Protein AF-A0AAZ3PH22-F1 (afdb_monomer_lite)

pLDDT: mean 75.04, std 22.41, range [30.62, 97.62]

Radius of gyration: 16.77 Å; chains: 1; bounding box: 43×22×56 Å

Foldseek 3Di:
DQDEDEWEAEAAEEETEAEAHEYEYEHYHHEYEYEHYEYEYEYEHYEYEYEYEAYEEEYEYEAEHYEYEYEAEEYEYEYEHEEEEYEYEHEAEHYEYEYYHYHYEYEYYHYHYYYDYDNYDYDHDPPPDPWDWDWDDDPNDIDIDTDDDDPPDD

Organism: Oncorhynchus tshawytscha (NCBI:txid74940)

Structure (mmCIF, N/CA/C/O backbone):
data_AF-A0AAZ3PH22-F1
#
_entry.id   AF-A0AAZ3PH22-F1
#
loop_
_atom_site.group_PDB
_atom_site.id
_atom_site.type_symbol
_atom_site.label_atom_id
_atom_site.label_alt_id
_atom_site.label_comp_id
_atom_site.label_asym_id
_atom_site.label_entity_id
_atom_site.label_seq_id
_atom_site.pdbx_PDB_ins_code
_atom_site.Cartn_x
_atom_site.Cartn_y
_atom_site.Cartn_z
_atom_site.occupancy
_atom_site.B_iso_or_equiv
_atom_site.auth_seq_id
_atom_site.auth_comp_id
_atom_site.auth_asym_id
_atom_site.auth_atom_id
_atom_site.pdbx_PDB_model_num
ATOM 1 N N . ARG A 1 1 ? 5.121 -8.199 -23.052 1.00 41.88 1 ARG A N 1
ATOM 2 C CA . ARG A 1 1 ? 5.641 -6.809 -23.070 1.00 41.88 1 ARG A CA 1
ATOM 3 C C . ARG A 1 1 ? 5.419 -6.202 -21.688 1.00 41.88 1 ARG A C 1
ATOM 5 O O . ARG A 1 1 ? 4.318 -6.388 -21.182 1.00 41.88 1 ARG A O 1
ATOM 12 N N . PRO A 1 2 ? 6.411 -5.561 -21.044 1.00 52.53 2 PRO A N 1
ATOM 13 C CA . PRO A 1 2 ? 6.145 -4.768 -19.849 1.00 52.53 2 PRO A CA 1
ATOM 14 C C . PRO A 1 2 ? 5.370 -3.530 -20.308 1.00 52.53 2 PRO A C 1
ATOM 16 O O . PRO A 1 2 ? 5.956 -2.578 -20.808 1.00 52.53 2 PRO A O 1
ATOM 19 N N . GLY A 1 3 ? 4.045 -3.621 -20.277 1.00 60.03 3 GLY A N 1
ATOM 20 C CA . GLY A 1 3 ? 3.146 -2.526 -20.621 1.00 60.03 3 GLY A CA 1
ATOM 21 C C . GLY A 1 3 ? 2.783 -1.745 -19.370 1.00 60.03 3 GLY A C 1
ATOM 22 O O . GLY A 1 3 ? 2.730 -2.322 -18.285 1.00 60.03 3 GLY A O 1
ATOM 23 N N . LEU A 1 4 ? 2.534 -0.449 -19.535 1.00 76.50 4 LEU A N 1
ATOM 24 C CA . LEU A 1 4 ? 1.870 0.351 -18.518 1.00 76.50 4 LEU A CA 1
ATOM 25 C C . LEU A 1 4 ? 0.457 -0.216 -18.313 1.00 76.50 4 LEU A C 1
ATOM 27 O O . LEU A 1 4 ? -0.315 -0.292 -19.266 1.00 76.50 4 LEU A O 1
ATOM 31 N N . GLY A 1 5 ? 0.132 -0.653 -17.099 1.00 87.12 5 GLY A N 1
ATOM 32 C CA . GLY A 1 5 ? -1.174 -1.231 -16.780 1.00 87.12 5 GLY A CA 1
ATOM 33 C C . GLY A 1 5 ? -1.873 -0.484 -15.654 1.00 87.12 5 GLY A C 1
ATOM 34 O O . GLY A 1 5 ? -1.241 -0.138 -14.657 1.00 87.12 5 GLY A O 1
ATOM 35 N N . VAL A 1 6 ? -3.184 -0.278 -15.784 1.00 91.94 6 VAL A N 1
ATOM 36 C CA . VAL A 1 6 ? -4.033 0.191 -14.682 1.00 91.94 6 VAL A CA 1
ATOM 37 C C . VAL A 1 6 ? -5.090 -0.866 -14.388 1.00 91.94 6 VAL A C 1
ATOM 39 O O . VAL A 1 6 ? -5.732 -1.383 -15.299 1.00 91.94 6 VAL A O 1
ATOM 42 N N . THR A 1 7 ? -5.252 -1.221 -13.118 1.00 93.75 7 THR A N 1
ATOM 43 C CA . THR A 1 7 ? -6.216 -2.231 -12.668 1.00 93.75 7 THR A CA 1
ATOM 44 C C . THR A 1 7 ? -7.105 -1.646 -11.584 1.00 93.75 7 THR A C 1
ATOM 46 O O . THR A 1 7 ? -6.605 -0.999 -10.665 1.00 93.75 7 THR A O 1
ATOM 49 N N . TYR A 1 8 ? -8.410 -1.901 -11.669 1.00 94.62 8 TYR A N 1
ATOM 50 C CA . TYR A 1 8 ? -9.400 -1.422 -10.709 1.00 94.62 8 TYR A CA 1
ATOM 51 C C . TYR A 1 8 ? -10.160 -2.587 -10.082 1.00 94.62 8 TYR A C 1
ATOM 53 O O . TYR A 1 8 ? -10.630 -3.483 -10.779 1.00 94.62 8 TYR A O 1
ATOM 61 N N . GLY A 1 9 ? -10.299 -2.549 -8.762 1.00 92.25 9 GLY A N 1
ATOM 62 C CA . GLY A 1 9 ? -11.166 -3.437 -8.007 1.00 92.25 9 GLY A CA 1
ATOM 63 C C . GLY A 1 9 ? -12.624 -2.981 -8.037 1.00 92.25 9 GLY A C 1
ATOM 64 O O . GLY A 1 9 ? -12.929 -1.791 -8.133 1.00 92.25 9 GLY A O 1
ATOM 65 N N . GLY A 1 10 ? -13.532 -3.948 -7.927 1.00 88.94 10 GLY A N 1
ATOM 66 C CA . GLY A 1 10 ? -14.978 -3.725 -7.934 1.00 88.94 10 GLY A CA 1
ATOM 67 C C . GLY A 1 10 ? -15.566 -3.292 -6.586 1.00 88.94 10 GLY A C 1
ATOM 68 O O . GLY A 1 10 ? -14.873 -2.850 -5.667 1.00 88.94 10 GLY A O 1
ATOM 69 N N . ARG A 1 11 ? -16.890 -3.408 -6.464 1.00 92.12 11 ARG A N 1
ATOM 70 C CA . ARG A 1 11 ? -17.621 -3.231 -5.199 1.00 92.12 11 ARG A CA 1
ATOM 71 C C . ARG A 1 11 ? -17.927 -4.591 -4.570 1.00 92.12 11 ARG A C 1
ATOM 73 O O . ARG A 1 11 ? -18.068 -5.573 -5.286 1.00 92.12 11 ARG A O 1
ATOM 80 N N . GLY A 1 12 ? -18.129 -4.612 -3.256 1.00 85.81 12 GLY A N 1
ATOM 81 C CA . GLY A 1 12 ? -18.517 -5.816 -2.525 1.00 85.81 12 GLY A CA 1
ATOM 82 C C . GLY A 1 12 ? -17.313 -6.687 -2.196 1.00 85.81 12 GLY A C 1
ATOM 83 O O . GLY A 1 12 ? -16.259 -6.151 -1.858 1.00 85.81 12 GLY A O 1
ATOM 84 N N . TRP A 1 13 ? -17.504 -8.005 -2.252 1.00 92.12 13 TRP A N 1
ATOM 85 C CA . TRP A 1 13 ? -16.446 -8.993 -2.061 1.00 92.12 13 TRP A CA 1
ATOM 86 C C . TRP A 1 13 ? -15.630 -9.158 -3.340 1.00 92.12 13 TRP A C 1
ATOM 88 O O . TRP A 1 13 ? -16.203 -9.386 -4.402 1.00 92.12 13 TRP A O 1
ATOM 98 N N . GLY A 1 14 ? -14.303 -9.056 -3.268 1.00 92.19 14 GLY A N 1
ATOM 99 C CA . GLY A 1 14 ? -13.488 -9.259 -4.464 1.00 92.19 14 GLY A CA 1
ATOM 100 C C . GLY A 1 14 ? -11.985 -9.299 -4.239 1.00 92.19 14 GLY A C 1
ATOM 101 O O . GLY A 1 14 ? -11.465 -8.847 -3.216 1.00 92.19 14 GLY A O 1
ATOM 102 N N . VAL A 1 15 ? -11.285 -9.823 -5.246 1.00 94.62 15 VAL A N 1
ATOM 103 C CA . VAL A 1 15 ? -9.823 -9.866 -5.296 1.00 94.62 15 VAL A CA 1
ATOM 104 C C . VAL A 1 15 ? -9.334 -9.112 -6.527 1.00 94.62 15 VAL A C 1
ATOM 106 O O . VAL A 1 15 ? -9.868 -9.274 -7.618 1.00 94.62 15 VAL A O 1
ATOM 109 N N . THR A 1 16 ? -8.333 -8.254 -6.351 1.00 94.94 16 THR A N 1
ATOM 110 C CA . THR A 1 16 ? -7.714 -7.465 -7.426 1.00 94.94 16 THR A CA 1
ATOM 111 C C . THR A 1 16 ? -6.236 -7.814 -7.522 1.00 94.94 16 THR A C 1
ATOM 113 O O . THR A 1 16 ? -5.548 -7.819 -6.502 1.00 94.94 16 THR A O 1
ATOM 116 N N . TYR A 1 17 ? -5.741 -8.073 -8.732 1.00 95.25 17 TYR A N 1
ATOM 117 C CA . TYR A 1 17 ? -4.340 -8.415 -8.983 1.00 95.25 17 TYR A CA 1
ATOM 118 C C . TYR A 1 17 ? -3.691 -7.403 -9.920 1.00 95.25 17 TYR A C 1
ATOM 120 O O . TYR A 1 17 ? -4.157 -7.190 -11.035 1.00 95.25 17 TYR A O 1
ATOM 128 N N . GLY A 1 18 ? -2.587 -6.815 -9.476 1.00 92.31 18 GLY A N 1
ATOM 129 C CA . GLY A 1 18 ? -1.731 -5.984 -10.304 1.00 92.31 18 GLY A CA 1
ATOM 130 C C . GLY A 1 18 ? -0.931 -6.807 -11.312 1.00 92.31 18 GLY A C 1
ATOM 131 O O . GLY A 1 18 ? -0.553 -7.955 -11.067 1.00 92.31 18 GLY A O 1
ATOM 132 N N . GLY A 1 19 ? -0.646 -6.191 -12.457 1.00 89.12 19 GLY A N 1
ATOM 133 C CA . GLY A 1 19 ? 0.112 -6.805 -13.545 1.00 89.12 19 GLY A CA 1
ATOM 134 C C . GLY A 1 19 ? 1.629 -6.863 -13.324 1.00 89.12 19 GLY A C 1
ATOM 135 O O . GLY A 1 19 ? 2.169 -6.563 -12.258 1.00 89.12 19 GLY A O 1
ATOM 136 N N . ARG A 1 20 ? 2.352 -7.262 -14.374 1.00 90.62 20 ARG A N 1
ATOM 137 C CA . ARG A 1 20 ? 3.820 -7.189 -14.431 1.00 90.62 20 ARG A CA 1
ATOM 138 C C . ARG A 1 20 ? 4.259 -5.911 -15.146 1.00 90.62 20 ARG A C 1
ATOM 140 O O . ARG A 1 20 ? 3.605 -5.494 -16.093 1.00 90.62 20 ARG A O 1
ATOM 147 N N . GLY A 1 21 ? 5.428 -5.389 -14.790 1.00 87.31 21 GLY A N 1
ATOM 148 C CA . GLY A 1 21 ? 6.015 -4.211 -15.423 1.00 87.31 21 GLY A CA 1
ATOM 149 C C . GLY A 1 21 ? 5.655 -2.937 -14.673 1.00 87.31 21 GLY A C 1
ATOM 150 O O . GLY A 1 21 ? 5.706 -2.930 -13.445 1.00 87.31 21 GLY A O 1
ATOM 151 N N . TRP A 1 22 ? 5.352 -1.880 -15.423 1.00 90.56 22 TRP A N 1
ATOM 152 C CA . TRP A 1 22 ? 4.938 -0.589 -14.886 1.00 90.56 22 TRP A CA 1
ATOM 153 C C . TRP A 1 22 ? 3.428 -0.584 -14.677 1.00 90.56 22 TRP A C 1
ATOM 155 O O . TRP A 1 22 ? 2.690 -0.905 -15.604 1.00 90.56 22 TRP A O 1
ATOM 165 N N . GLY A 1 23 ? 2.929 -0.222 -13.499 1.00 92.56 23 GLY A N 1
ATOM 166 C CA . GLY A 1 23 ? 1.478 -0.147 -13.357 1.00 92.56 23 GLY A CA 1
ATOM 167 C C . GLY A 1 23 ? 0.937 0.384 -12.046 1.00 92.56 23 GLY A C 1
ATOM 168 O O . GLY A 1 23 ? 1.649 0.518 -11.050 1.00 92.56 23 GLY A O 1
ATOM 169 N N . VAL A 1 24 ? -0.362 0.667 -12.072 1.00 95.38 24 VAL A N 1
ATOM 170 C CA . VAL A 1 24 ? -1.133 1.152 -10.931 1.00 95.38 24 VAL A CA 1
ATOM 171 C C . VAL A 1 24 ? -2.287 0.198 -10.653 1.00 95.38 24 VAL A C 1
ATOM 173 O O . VAL A 1 24 ? -3.038 -0.176 -11.547 1.00 95.38 24 VAL A O 1
ATOM 176 N N . THR A 1 25 ? -2.431 -0.224 -9.403 1.00 96.69 25 THR A N 1
ATOM 177 C CA . THR A 1 25 ? -3.520 -1.101 -8.958 1.00 96.69 25 THR A CA 1
ATOM 178 C C . THR A 1 25 ? -4.351 -0.371 -7.918 1.00 96.69 25 THR A C 1
ATOM 180 O O . THR A 1 25 ? -3.808 0.088 -6.918 1.00 96.69 25 THR A O 1
ATOM 183 N N . TYR A 1 26 ? -5.658 -0.282 -8.135 1.00 96.94 26 TYR A N 1
ATOM 184 C CA . TYR A 1 26 ? -6.617 0.298 -7.203 1.00 96.94 26 TYR A CA 1
ATOM 185 C C . TYR A 1 26 ? -7.496 -0.796 -6.615 1.00 96.94 26 TYR A C 1
ATOM 187 O O . TYR A 1 26 ? -8.172 -1.515 -7.344 1.00 96.94 26 TYR A O 1
ATOM 195 N N . GLY A 1 27 ? -7.513 -0.903 -5.292 1.00 95.50 27 GLY A N 1
ATOM 196 C CA . GLY A 1 27 ? -8.421 -1.775 -4.568 1.00 95.50 27 GLY A CA 1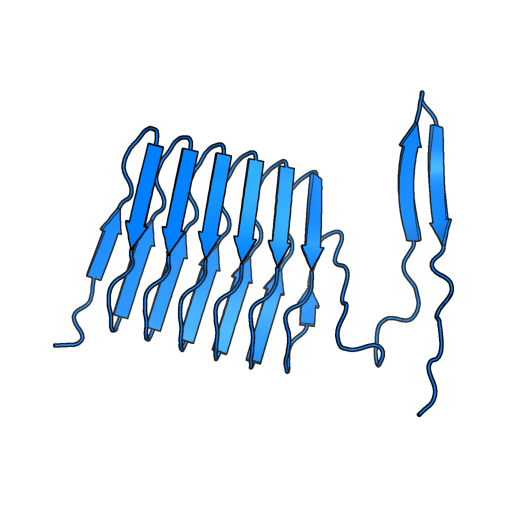
ATOM 197 C C . GLY A 1 27 ? -9.869 -1.295 -4.642 1.00 95.50 27 GLY A C 1
ATOM 198 O O . GLY A 1 27 ? -10.161 -0.112 -4.829 1.00 95.50 27 GLY A O 1
ATOM 199 N N . GLY A 1 28 ? -10.782 -2.246 -4.471 1.00 92.12 28 GLY A N 1
ATOM 200 C CA . GLY A 1 28 ? -12.220 -2.023 -4.544 1.00 92.12 28 GLY A CA 1
ATOM 201 C C . GLY A 1 28 ? -12.842 -1.357 -3.313 1.00 92.12 28 GLY A C 1
ATOM 202 O O . GLY A 1 28 ? -12.175 -0.991 -2.343 1.00 92.12 28 GLY A O 1
ATOM 203 N N . ARG A 1 29 ? -14.168 -1.212 -3.328 1.00 93.94 29 ARG A N 1
ATOM 204 C CA . ARG A 1 29 ? -14.951 -0.828 -2.141 1.00 93.94 29 ARG A CA 1
ATOM 205 C C . ARG A 1 29 ? -15.613 -2.051 -1.523 1.00 93.94 29 ARG A C 1
ATOM 207 O O . ARG A 1 29 ? -16.218 -2.822 -2.251 1.00 93.94 29 ARG A O 1
ATOM 214 N N . GLY A 1 30 ? -15.650 -2.140 -0.200 1.00 90.00 30 GLY A N 1
ATOM 215 C CA . GLY A 1 30 ? -16.305 -3.234 0.514 1.00 90.00 30 GLY A CA 1
ATOM 216 C C . GLY A 1 30 ? -15.284 -4.143 1.173 1.00 90.00 30 GLY A C 1
ATOM 217 O O . GLY A 1 30 ? -14.346 -3.632 1.781 1.00 90.00 30 GLY A O 1
ATOM 218 N N . TRP A 1 31 ? -15.509 -5.451 1.074 1.00 91.81 31 TRP A N 1
ATOM 219 C CA . TRP A 1 31 ? -14.636 -6.490 1.605 1.00 91.81 31 TRP A CA 1
ATOM 220 C C . TRP A 1 31 ? -13.696 -6.963 0.504 1.00 91.81 31 TRP A C 1
ATOM 222 O O . TRP A 1 31 ? -14.151 -7.501 -0.492 1.00 91.81 31 TRP A O 1
ATOM 232 N N . GLY A 1 32 ? -12.387 -6.773 0.608 1.00 92.75 32 GLY A N 1
ATOM 233 C CA . GLY A 1 32 ? -11.556 -7.175 -0.527 1.00 92.75 32 GLY A CA 1
ATOM 234 C C . GLY A 1 32 ? -10.083 -7.340 -0.260 1.00 92.75 32 GLY A C 1
ATOM 235 O O . GLY A 1 32 ? -9.538 -6.814 0.710 1.00 92.75 32 GLY A O 1
ATOM 236 N N . VAL A 1 33 ? -9.444 -8.065 -1.175 1.00 96.06 33 VAL A N 1
ATOM 237 C CA . VAL A 1 33 ? -8.001 -8.286 -1.178 1.00 96.06 33 VAL A CA 1
ATOM 238 C C . VAL A 1 33 ? -7.398 -7.672 -2.434 1.00 96.06 33 VAL A C 1
ATOM 240 O O . VAL A 1 33 ? -7.853 -7.917 -3.546 1.00 96.06 33 VAL A O 1
ATOM 243 N N . THR A 1 34 ? -6.374 -6.846 -2.267 1.00 97.38 34 THR A N 1
ATOM 244 C CA . THR A 1 34 ? -5.650 -6.217 -3.378 1.00 97.38 34 THR A CA 1
ATOM 245 C C . THR A 1 34 ? -4.205 -6.680 -3.351 1.00 97.38 34 THR A C 1
ATOM 247 O O . THR A 1 34 ? -3.529 -6.501 -2.343 1.00 97.38 34 THR A O 1
ATOM 250 N N . TYR A 1 35 ? -3.726 -7.250 -4.451 1.00 97.00 35 TYR A N 1
ATOM 251 C CA . TYR A 1 35 ? -2.336 -7.641 -4.643 1.00 97.00 35 TYR A CA 1
ATOM 252 C C . TYR A 1 35 ? -1.668 -6.694 -5.628 1.00 97.00 35 TYR A C 1
ATOM 254 O O . TYR A 1 35 ? -2.111 -6.556 -6.765 1.00 97.00 35 TYR A O 1
ATOM 262 N N . GLY A 1 36 ? -0.581 -6.062 -5.203 1.00 95.12 36 GLY A N 1
ATOM 263 C CA . GLY A 1 36 ? 0.279 -5.276 -6.066 1.00 95.12 36 GLY A CA 1
ATOM 264 C C . GLY A 1 36 ? 1.014 -6.142 -7.086 1.00 95.12 36 GLY A C 1
ATOM 265 O O . GLY A 1 36 ? 1.249 -7.336 -6.888 1.00 95.12 36 GLY A O 1
ATOM 266 N N . GLY A 1 37 ? 1.397 -5.505 -8.187 1.00 92.00 37 GLY A N 1
ATOM 267 C CA . GLY A 1 37 ? 2.090 -6.145 -9.297 1.00 92.00 37 GLY A CA 1
ATOM 268 C C . GLY A 1 37 ? 3.564 -6.473 -9.041 1.00 92.00 37 GLY A C 1
ATOM 269 O O . GLY A 1 37 ? 4.131 -6.211 -7.978 1.00 92.00 37 GLY A O 1
ATOM 270 N N . ARG A 1 38 ? 4.227 -7.031 -10.055 1.00 92.56 38 ARG A N 1
ATOM 271 C CA . ARG A 1 38 ? 5.691 -7.202 -10.065 1.00 92.56 38 ARG A CA 1
ATOM 272 C C . ARG A 1 38 ? 6.328 -6.173 -10.988 1.00 92.56 38 ARG A C 1
ATOM 274 O O . ARG A 1 38 ? 5.957 -6.117 -12.151 1.00 92.56 38 ARG A O 1
ATOM 281 N N . GLY A 1 39 ? 7.372 -5.492 -10.536 1.00 89.69 39 GLY A N 1
ATOM 282 C CA . GLY A 1 39 ? 8.104 -4.503 -11.320 1.00 89.69 39 GLY A CA 1
ATOM 283 C C . GLY A 1 39 ? 8.068 -3.148 -10.636 1.00 89.69 39 GLY A C 1
ATOM 284 O O . GLY A 1 39 ? 8.245 -3.088 -9.422 1.00 89.69 39 GLY A O 1
ATOM 285 N N . TRP A 1 40 ? 7.870 -2.102 -11.432 1.00 92.38 40 TRP A N 1
ATOM 286 C CA . TRP A 1 40 ? 7.713 -0.731 -10.967 1.00 92.38 40 TRP A CA 1
ATOM 287 C C . TRP A 1 40 ? 6.228 -0.436 -10.805 1.00 92.38 40 TRP A C 1
ATOM 289 O O . TRP A 1 40 ? 5.479 -0.540 -11.768 1.00 92.38 40 TRP A O 1
ATOM 299 N N . GLY A 1 41 ? 5.742 -0.086 -9.621 1.00 93.62 41 GLY A N 1
ATOM 300 C CA . GLY A 1 41 ? 4.305 0.156 -9.532 1.00 93.62 41 GLY A CA 1
ATOM 301 C C . GLY A 1 41 ? 3.790 0.781 -8.261 1.00 93.62 41 GLY A C 1
ATOM 302 O O . GLY A 1 41 ? 4.468 0.837 -7.235 1.00 93.62 41 GLY A O 1
ATOM 303 N N . VAL A 1 42 ? 2.544 1.235 -8.356 1.00 96.06 42 VAL A N 1
ATOM 304 C CA . VAL A 1 42 ? 1.808 1.839 -7.252 1.00 96.06 42 VAL A CA 1
ATOM 305 C C . VAL A 1 42 ? 0.575 1.000 -6.951 1.00 96.06 42 VAL A C 1
ATOM 307 O O . VAL A 1 42 ? -0.190 0.645 -7.842 1.00 96.06 42 VAL A O 1
ATOM 310 N N . THR A 1 43 ? 0.377 0.653 -5.687 1.00 97.62 43 THR A N 1
ATOM 311 C CA . THR A 1 43 ? -0.802 -0.086 -5.227 1.00 97.62 43 THR A CA 1
ATOM 312 C C . THR A 1 43 ? -1.561 0.769 -4.229 1.00 97.62 43 THR A C 1
ATOM 314 O O . THR A 1 43 ? -0.998 1.171 -3.217 1.00 97.62 43 THR A O 1
ATOM 317 N N . TYR A 1 44 ? -2.832 1.032 -4.500 1.00 97.31 44 TYR A N 1
ATOM 318 C CA . TYR A 1 44 ? -3.754 1.706 -3.598 1.00 97.31 44 TYR A CA 1
ATOM 319 C C . TYR A 1 44 ? -4.724 0.687 -3.019 1.00 97.31 44 TYR A C 1
ATOM 321 O O . TYR A 1 44 ? -5.415 -0.009 -3.756 1.00 97.31 44 TYR A O 1
ATOM 329 N N . GLY A 1 45 ? -4.793 0.612 -1.697 1.00 95.81 45 GLY A N 1
ATOM 330 C CA . GLY A 1 45 ? -5.779 -0.186 -0.993 1.00 95.81 45 GLY A CA 1
ATOM 331 C C . GLY A 1 45 ? -7.193 0.358 -1.174 1.00 95.81 45 GLY A C 1
ATOM 332 O O . GLY A 1 45 ? -7.413 1.539 -1.449 1.00 95.81 45 GLY A O 1
ATOM 333 N N . GLY A 1 46 ? -8.161 -0.533 -0.997 1.00 92.50 46 GLY A N 1
ATOM 334 C CA . GLY A 1 46 ? -9.579 -0.231 -1.139 1.00 92.50 46 GLY A CA 1
ATOM 335 C C . GLY A 1 46 ? -10.183 0.586 0.007 1.00 92.50 46 GLY A C 1
ATOM 336 O O . GLY A 1 46 ? -9.526 0.938 0.988 1.00 92.50 46 GLY A O 1
ATOM 337 N N . ARG A 1 47 ? -11.484 0.869 -0.085 1.00 94.06 47 ARG A N 1
ATOM 338 C CA . ARG A 1 47 ? -12.256 1.452 1.027 1.00 94.06 47 ARG A CA 1
ATOM 339 C C . ARG A 1 47 ? -13.159 0.396 1.652 1.00 94.06 47 ARG A C 1
ATOM 341 O O . ARG A 1 47 ? -13.916 -0.236 0.930 1.00 94.06 47 ARG A O 1
ATOM 348 N N . GLY A 1 48 ? -13.202 0.318 2.976 1.00 90.81 48 GLY A N 1
ATOM 349 C CA . GLY A 1 48 ? -14.049 -0.622 3.707 1.00 90.81 48 GLY A CA 1
ATOM 350 C C . GLY A 1 48 ? -13.207 -1.538 4.575 1.00 90.81 48 GLY A C 1
ATOM 351 O O . GLY A 1 48 ? -12.294 -1.050 5.238 1.00 90.81 48 GLY A O 1
ATOM 352 N N . TRP A 1 49 ? -13.550 -2.822 4.569 1.00 91.81 49 TRP A N 1
ATOM 353 C CA . TRP A 1 49 ? -12.805 -3.881 5.237 1.00 91.81 49 TRP A CA 1
ATOM 354 C C . TRP A 1 49 ? -11.883 -4.543 4.221 1.00 91.81 49 TRP A C 1
ATOM 356 O O . TRP A 1 49 ? -12.348 -5.037 3.205 1.00 91.81 49 TRP A O 1
ATOM 366 N N . GLY A 1 50 ? -10.571 -4.557 4.412 1.00 92.75 50 GLY A N 1
ATOM 367 C CA . GLY A 1 50 ? -9.752 -5.163 3.365 1.00 92.75 50 GLY A CA 1
ATOM 368 C C . GLY A 1 50 ? -8.300 -5.386 3.689 1.00 92.75 50 GLY A C 1
ATOM 369 O O . GLY A 1 50 ? -7.756 -4.849 4.654 1.00 92.75 50 GLY A O 1
ATOM 370 N N . VAL A 1 51 ? -7.678 -6.184 2.829 1.00 95.69 51 VAL A N 1
ATOM 371 C CA . VAL A 1 51 ? -6.260 -6.511 2.895 1.00 95.69 51 VAL A CA 1
ATOM 372 C C . VAL A 1 51 ? -5.574 -6.024 1.628 1.00 95.69 51 VAL A C 1
ATOM 374 O O . VAL A 1 51 ? -6.022 -6.282 0.515 1.00 95.69 51 VAL A O 1
ATOM 377 N N . THR A 1 52 ? -4.482 -5.289 1.788 1.00 97.44 52 THR A N 1
ATOM 378 C CA . THR A 1 52 ? -3.656 -4.816 0.672 1.00 97.44 52 THR A CA 1
ATOM 379 C C . THR A 1 52 ? -2.265 -5.404 0.810 1.00 97.44 52 THR A C 1
ATOM 381 O O . THR A 1 52 ? -1.622 -5.216 1.836 1.00 97.44 52 THR A O 1
ATOM 384 N N . TYR A 1 53 ? -1.796 -6.095 -0.219 1.00 97.00 53 TYR A N 1
ATOM 385 C CA . TYR A 1 53 ? -0.437 -6.603 -0.331 1.00 97.00 53 TYR A CA 1
ATOM 386 C C . TYR A 1 53 ? 0.314 -5.780 -1.369 1.00 97.00 53 TYR A C 1
ATOM 388 O O . TYR A 1 53 ? -0.109 -5.687 -2.517 1.00 97.00 53 TYR A O 1
ATOM 396 N N . GLY A 1 54 ? 1.437 -5.197 -0.973 1.00 95.38 54 GLY A N 1
ATOM 397 C CA . GLY A 1 54 ? 2.344 -4.509 -1.873 1.00 95.38 54 GLY A CA 1
ATOM 398 C C . GLY A 1 54 ? 2.996 -5.465 -2.870 1.00 95.38 54 GLY A C 1
ATOM 399 O O . GLY A 1 54 ? 3.091 -6.676 -2.658 1.00 95.38 54 GLY A O 1
ATOM 400 N N . GLY A 1 55 ? 3.459 -4.891 -3.975 1.00 92.62 55 GLY A N 1
ATOM 401 C CA . GLY A 1 55 ? 4.081 -5.624 -5.070 1.00 92.62 55 GLY A CA 1
ATOM 402 C C . GLY A 1 55 ? 5.500 -6.128 -4.792 1.00 92.62 55 GLY A C 1
ATOM 403 O O . GLY A 1 55 ? 6.085 -5.922 -3.728 1.00 92.62 55 GLY A O 1
ATOM 404 N N . ARG A 1 56 ? 6.094 -6.785 -5.789 1.00 93.12 56 ARG A N 1
ATOM 405 C CA . ARG A 1 56 ? 7.525 -7.139 -5.785 1.00 93.12 56 ARG A CA 1
ATOM 406 C C . ARG A 1 56 ? 8.302 -6.215 -6.715 1.00 93.12 56 ARG A C 1
ATOM 408 O O . ARG A 1 56 ? 7.919 -6.097 -7.871 1.00 93.12 56 ARG A O 1
ATOM 415 N N . GLY A 1 57 ? 9.449 -5.704 -6.284 1.00 90.88 57 GLY A N 1
ATOM 416 C CA . GLY A 1 57 ? 10.308 -4.834 -7.088 1.00 90.88 57 GLY A CA 1
ATOM 417 C C . GLY A 1 57 ? 10.400 -3.441 -6.487 1.00 90.88 57 GLY A C 1
ATOM 418 O O . GLY A 1 57 ? 10.514 -3.324 -5.270 1.00 90.88 57 GLY A O 1
ATOM 419 N N . TRP A 1 58 ? 10.385 -2.429 -7.349 1.00 92.31 58 TRP A N 1
ATOM 420 C CA . TRP A 1 58 ? 10.373 -1.025 -6.960 1.00 92.31 58 TRP A CA 1
ATOM 421 C C . TRP A 1 58 ? 8.928 -0.549 -6.861 1.00 92.31 58 TRP A C 1
ATOM 423 O O . TRP A 1 58 ? 8.181 -0.654 -7.828 1.00 92.31 58 TRP A O 1
ATOM 433 N N . GLY A 1 59 ? 8.475 -0.038 -5.723 1.00 93.12 59 GLY A N 1
ATOM 434 C CA . GLY A 1 59 ? 7.080 0.388 -5.687 1.00 93.12 59 GLY A CA 1
ATOM 435 C C . GLY A 1 59 ? 6.613 1.117 -4.453 1.00 93.12 59 GLY A C 1
ATOM 436 O O . GLY A 1 59 ? 7.281 1.163 -3.421 1.00 93.12 59 GLY A O 1
ATOM 437 N N . VAL A 1 60 ? 5.413 1.672 -4.583 1.00 95.00 60 VAL A N 1
ATOM 438 C CA . VAL A 1 60 ? 4.729 2.391 -3.514 1.00 95.00 60 VAL A CA 1
ATOM 439 C C . VAL A 1 60 ? 3.411 1.699 -3.207 1.00 95.00 60 VAL A C 1
ATOM 441 O O . VAL A 1 60 ? 2.630 1.386 -4.101 1.00 95.00 60 VAL A O 1
ATOM 444 N N . THR A 1 61 ? 3.159 1.433 -1.932 1.00 96.56 61 THR A N 1
ATOM 445 C CA . THR A 1 61 ? 1.899 0.851 -1.463 1.00 96.56 61 THR A CA 1
ATOM 446 C C . THR A 1 61 ? 1.219 1.839 -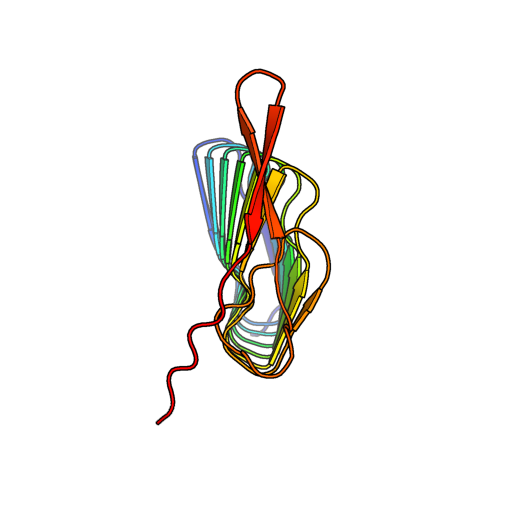0.536 1.00 96.56 61 THR A C 1
ATOM 448 O O . THR A 1 61 ? 1.807 2.249 0.457 1.00 96.56 61 THR A O 1
ATOM 451 N N . TYR A 1 62 ? -0.018 2.204 -0.837 1.00 96.12 62 TYR A N 1
ATOM 452 C CA . TYR A 1 62 ? -0.879 2.998 0.026 1.00 96.12 62 TYR A CA 1
ATOM 453 C C . TYR A 1 62 ? -1.960 2.097 0.602 1.00 96.12 62 TYR A C 1
ATOM 455 O O . TYR A 1 62 ? -2.691 1.447 -0.140 1.00 96.12 62 TYR A O 1
ATOM 463 N N . GLY A 1 63 ? -2.075 2.063 1.922 1.00 94.31 63 GLY A N 1
ATOM 464 C CA . GLY A 1 63 ? -3.146 1.366 2.607 1.00 94.31 63 GLY A CA 1
ATOM 465 C C . GLY A 1 63 ? -4.508 1.995 2.324 1.00 94.31 63 GLY A C 1
ATOM 466 O O . GLY A 1 63 ? -4.632 3.170 1.971 1.00 94.31 63 GLY A O 1
ATOM 467 N N . GLY A 1 64 ? -5.545 1.183 2.496 1.00 91.44 64 GLY A N 1
ATOM 468 C CA . GLY A 1 64 ? -6.928 1.573 2.257 1.00 91.44 64 GLY A CA 1
ATOM 469 C C . GLY A 1 64 ? -7.519 2.515 3.309 1.00 91.44 64 GLY A C 1
ATOM 470 O O . GLY A 1 64 ? -6.897 2.856 4.315 1.00 91.44 64 GLY A O 1
ATOM 471 N N . ARG A 1 65 ? -8.774 2.921 3.105 1.00 92.62 65 ARG A N 1
ATOM 472 C CA . ARG A 1 65 ? -9.548 3.664 4.114 1.00 92.62 65 ARG A CA 1
ATOM 473 C C . ARG A 1 65 ? -10.574 2.754 4.780 1.00 92.62 65 ARG A C 1
ATOM 475 O O . ARG A 1 65 ? -11.414 2.197 4.086 1.00 92.62 65 ARG A O 1
ATOM 482 N N . GLY A 1 66 ? -10.630 2.742 6.106 1.00 89.00 66 GLY A N 1
ATOM 483 C CA . GLY A 1 66 ? -11.611 1.980 6.875 1.00 89.00 66 GLY A CA 1
ATOM 484 C C . GLY A 1 66 ? -10.924 1.065 7.871 1.00 89.00 66 GLY A C 1
ATOM 485 O O . GLY A 1 66 ? -10.004 1.515 8.549 1.00 89.00 66 GLY A O 1
ATOM 486 N N . TRP A 1 67 ? -11.405 -0.171 7.953 1.00 88.69 67 TRP A N 1
ATOM 487 C CA . TRP A 1 67 ? -10.807 -1.238 8.743 1.00 88.69 67 TRP A CA 1
ATOM 488 C C . TRP A 1 67 ? -9.929 -2.083 7.829 1.00 88.69 67 TRP A C 1
ATOM 490 O O . TRP A 1 67 ? -10.398 -2.565 6.806 1.00 88.69 67 TRP A O 1
ATOM 500 N N . GLY A 1 68 ? -8.650 -2.277 8.122 1.00 89.44 68 GLY A N 1
ATOM 501 C CA . GLY A 1 68 ? -7.871 -3.089 7.194 1.00 89.44 68 GLY A CA 1
ATOM 502 C C . GLY A 1 68 ? -6.446 -3.383 7.577 1.00 89.44 68 GLY A C 1
ATOM 503 O O . GLY A 1 68 ? -5.891 -2.819 8.521 1.00 89.44 68 GLY A O 1
ATOM 504 N N . VAL A 1 69 ? -5.859 -4.279 6.792 1.00 92.56 69 VAL A N 1
ATOM 505 C CA . VAL A 1 69 ? -4.470 -4.694 6.931 1.00 92.56 69 VAL A CA 1
ATOM 506 C C . VAL A 1 69 ? -3.713 -4.345 5.660 1.00 92.56 69 VAL A C 1
ATOM 508 O O . VAL A 1 69 ? -4.154 -4.636 4.552 1.00 92.56 69 VAL A O 1
ATOM 511 N N . THR A 1 70 ? -2.565 -3.697 5.804 1.00 94.81 70 THR A N 1
ATOM 512 C CA . THR A 1 70 ? -1.666 -3.393 4.688 1.00 94.81 70 THR A CA 1
ATOM 513 C C . THR A 1 70 ? -0.345 -4.097 4.922 1.00 94.81 70 THR A C 1
ATOM 515 O O . THR A 1 70 ? 0.257 -3.927 5.973 1.00 94.81 70 THR A O 1
ATOM 518 N N . TYR A 1 71 ? 0.117 -4.868 3.951 1.00 93.81 71 TYR A N 1
ATOM 519 C CA . TYR A 1 71 ? 1.436 -5.477 3.928 1.00 93.81 71 TYR A CA 1
ATOM 520 C C . TYR A 1 71 ? 2.260 -4.791 2.849 1.00 93.81 71 TYR A C 1
ATOM 522 O O . TYR A 1 71 ? 1.845 -4.729 1.696 1.00 93.81 71 TYR A O 1
ATOM 530 N N . GLY A 1 72 ? 3.429 -4.281 3.211 1.00 92.31 72 GLY A N 1
ATOM 531 C CA . GLY A 1 72 ? 4.376 -3.718 2.268 1.00 92.31 72 GLY A CA 1
ATOM 532 C C . GLY A 1 72 ? 4.931 -4.774 1.314 1.00 92.31 72 GLY A C 1
ATOM 533 O O . GLY A 1 72 ? 4.905 -5.978 1.578 1.00 92.31 72 GLY A O 1
ATOM 534 N N . GLY A 1 73 ? 5.444 -4.297 0.186 1.00 88.94 73 GLY A N 1
ATOM 535 C CA . GLY A 1 73 ? 6.006 -5.138 -0.864 1.00 88.94 73 GLY A CA 1
ATOM 536 C C . GLY A 1 73 ? 7.370 -5.745 -0.531 1.00 88.94 73 GLY A C 1
ATOM 537 O O . GLY A 1 73 ? 7.973 -5.479 0.508 1.00 88.94 73 GLY A O 1
ATOM 538 N N . ARG A 1 74 ? 7.901 -6.556 -1.449 1.00 90.81 74 ARG A N 1
ATOM 539 C CA . ARG A 1 74 ? 9.294 -7.029 -1.381 1.00 90.81 74 ARG A CA 1
ATOM 540 C C . ARG A 1 74 ? 10.160 -6.258 -2.369 1.00 90.81 74 ARG A C 1
ATOM 542 O O . ARG A 1 74 ? 9.831 -6.242 -3.549 1.00 90.81 74 ARG A O 1
ATOM 549 N N . GLY A 1 75 ? 11.320 -5.780 -1.937 1.00 88.38 75 GLY A N 1
ATOM 550 C CA . GLY A 1 75 ? 12.290 -5.092 -2.785 1.00 88.38 75 GLY A CA 1
ATOM 551 C C . GLY A 1 75 ? 12.560 -3.687 -2.276 1.00 88.38 75 GLY A C 1
ATOM 552 O O . GLY A 1 75 ? 12.695 -3.503 -1.069 1.00 88.38 75 GLY A O 1
ATOM 553 N N . TRP A 1 76 ? 12.663 -2.744 -3.207 1.00 88.56 76 TRP A N 1
ATOM 554 C CA . TRP A 1 76 ? 12.841 -1.331 -2.910 1.00 88.56 76 TRP A CA 1
ATOM 555 C C . TRP A 1 76 ? 11.477 -0.651 -2.867 1.00 88.56 76 TRP A C 1
ATOM 557 O O . TRP A 1 76 ? 10.710 -0.762 -3.819 1.00 88.56 76 TRP A O 1
ATOM 567 N N . GLY A 1 77 ? 11.112 0.047 -1.799 1.00 88.06 77 GLY A N 1
ATOM 568 C CA . GLY A 1 77 ? 9.800 0.683 -1.830 1.00 88.06 77 GLY A CA 1
ATOM 569 C C . GLY A 1 77 ? 9.368 1.443 -0.603 1.00 88.06 77 GLY A C 1
ATOM 570 O O . GLY A 1 77 ? 10.026 1.455 0.434 1.00 88.06 77 GLY A O 1
ATOM 571 N N . VAL A 1 78 ? 8.210 2.073 -0.742 1.00 90.19 78 VAL A N 1
ATOM 572 C CA . VAL A 1 78 ? 7.585 2.852 0.321 1.00 90.19 78 VAL A CA 1
ATOM 573 C C . VAL A 1 78 ? 6.199 2.298 0.596 1.00 90.19 78 VAL A C 1
ATOM 575 O O . VAL A 1 78 ? 5.424 2.036 -0.320 1.00 90.19 78 VAL A O 1
ATOM 578 N N . THR A 1 79 ? 5.879 2.095 1.867 1.00 92.00 79 THR A N 1
ATOM 579 C CA . THR A 1 79 ? 4.540 1.683 2.294 1.00 92.00 79 THR A CA 1
ATOM 580 C C . THR A 1 79 ? 3.950 2.770 3.169 1.00 92.00 79 THR A C 1
ATOM 582 O O . THR A 1 79 ? 4.551 3.137 4.165 1.00 92.00 79 THR A O 1
ATOM 585 N N . TYR A 1 80 ? 2.777 3.272 2.822 1.00 91.50 80 TYR A N 1
ATOM 586 C CA . TYR A 1 80 ? 1.996 4.186 3.640 1.00 91.50 80 TYR A CA 1
ATOM 587 C C . TYR A 1 80 ? 0.814 3.426 4.219 1.00 91.50 80 TYR A C 1
ATOM 589 O O . TYR A 1 80 ? 0.057 2.801 3.481 1.00 91.50 80 TYR A O 1
ATOM 597 N N . GLY A 1 81 ? 0.639 3.483 5.532 1.00 88.62 81 GLY A N 1
ATOM 598 C CA . GLY A 1 81 ? -0.528 2.923 6.187 1.00 88.62 81 GLY A CA 1
ATOM 599 C C . GLY A 1 81 ? -1.816 3.635 5.779 1.00 88.62 81 GLY A C 1
ATOM 600 O O . GLY A 1 81 ? -1.824 4.786 5.337 1.00 88.62 81 GLY A O 1
ATOM 601 N N . GLY A 1 82 ? -2.923 2.919 5.938 1.00 84.56 82 GLY A N 1
ATOM 602 C CA . GLY A 1 82 ? -4.254 3.400 5.588 1.00 84.56 82 GLY A CA 1
ATOM 603 C C . GLY A 1 82 ? -4.816 4.455 6.540 1.00 84.56 82 GLY A C 1
ATOM 604 O O . GLY A 1 82 ? -4.233 4.784 7.573 1.00 84.56 82 GLY A O 1
ATOM 605 N N . ARG A 1 83 ? -6.001 4.979 6.217 1.00 88.12 83 ARG A N 1
ATOM 606 C CA . ARG A 1 83 ? -6.756 5.849 7.133 1.00 88.12 83 ARG A CA 1
ATOM 607 C C . ARG A 1 83 ? -7.837 5.056 7.858 1.00 88.12 83 ARG A C 1
ATOM 609 O O . ARG A 1 83 ? -8.674 4.451 7.200 1.00 88.12 83 ARG A O 1
ATOM 616 N N . GLY A 1 84 ? -7.932 5.198 9.175 1.00 84.12 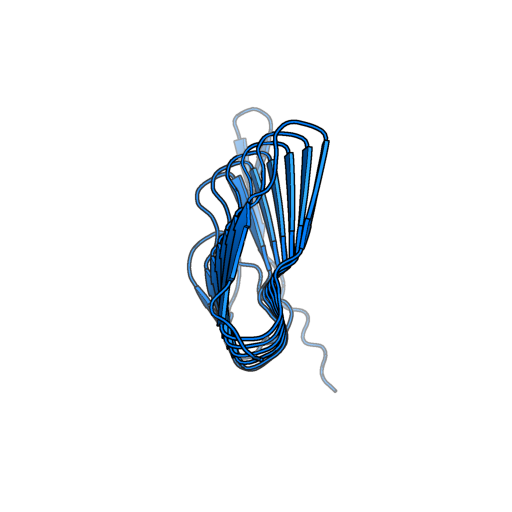84 GLY A N 1
ATOM 617 C CA . GLY A 1 84 ? -8.974 4.576 9.990 1.00 84.12 84 GLY A CA 1
ATOM 618 C C . GLY A 1 84 ? -8.388 3.606 11.002 1.00 84.12 84 GLY A C 1
ATOM 619 O O . GLY A 1 84 ? -7.353 3.902 11.597 1.00 84.12 84 GLY A O 1
ATOM 620 N N . TRP A 1 85 ? -9.082 2.491 11.209 1.00 82.69 85 TRP A N 1
ATOM 621 C CA . TRP A 1 85 ? -8.631 1.433 12.099 1.00 82.69 85 TRP A CA 1
ATOM 622 C C . TRP A 1 85 ? -7.839 0.404 11.306 1.00 82.69 85 TRP A C 1
ATOM 624 O O . TRP A 1 85 ? -8.299 -0.069 10.275 1.00 82.69 85 TRP A O 1
ATOM 634 N N . GLY A 1 86 ? -6.638 0.036 11.729 1.00 82.50 86 GLY A N 1
ATOM 635 C CA . GLY A 1 86 ? -5.920 -0.955 10.937 1.00 82.50 86 GLY A CA 1
ATOM 636 C C . GLY A 1 86 ? -4.506 -1.254 11.357 1.00 82.50 86 GLY A C 1
ATOM 637 O O . GLY A 1 86 ? -3.931 -0.617 12.238 1.00 82.50 86 GLY A O 1
ATOM 638 N N . VAL A 1 87 ? -3.946 -2.246 10.678 1.00 85.75 87 VAL A N 1
ATOM 639 C CA . VAL A 1 87 ? -2.581 -2.703 10.898 1.00 85.75 87 VAL A CA 1
ATOM 640 C C . VAL A 1 87 ? -1.795 -2.545 9.611 1.00 85.75 87 VAL A C 1
ATOM 642 O O . VAL A 1 87 ? -2.244 -2.936 8.538 1.00 85.75 87 VAL A O 1
ATOM 645 N N . THR A 1 88 ? -0.616 -1.949 9.701 1.00 87.31 88 THR A N 1
ATOM 646 C CA . THR A 1 88 ? 0.308 -1.859 8.569 1.00 87.31 88 THR A CA 1
ATOM 647 C C . THR A 1 88 ? 1.565 -2.629 8.915 1.00 87.31 88 THR A C 1
ATOM 649 O O . THR A 1 88 ? 2.151 -2.394 9.959 1.00 87.31 88 THR A O 1
ATOM 652 N N . TYR A 1 89 ? 1.984 -3.539 8.054 1.00 88.00 89 TYR A N 1
ATOM 653 C CA . TYR A 1 89 ? 3.249 -4.245 8.138 1.00 88.00 89 TYR A CA 1
ATOM 654 C C . TYR A 1 89 ? 4.148 -3.731 7.031 1.00 88.00 89 TYR A C 1
ATOM 656 O O . TYR A 1 89 ? 3.754 -3.719 5.868 1.00 88.00 89 TYR A O 1
ATOM 664 N N . GLY A 1 90 ? 5.357 -3.316 7.379 1.00 85.69 90 GLY A N 1
ATOM 665 C CA . GLY A 1 90 ? 6.352 -2.929 6.400 1.00 85.69 90 GLY A CA 1
ATOM 666 C C . GLY A 1 90 ? 6.782 -4.099 5.520 1.00 85.69 90 GLY A C 1
ATOM 667 O O . GLY A 1 90 ? 6.621 -5.276 5.854 1.00 85.69 90 GLY A O 1
ATOM 668 N N . GLY A 1 91 ? 7.335 -3.745 4.366 1.00 81.69 91 GLY A N 1
ATOM 669 C CA . GLY A 1 91 ? 7.815 -4.693 3.372 1.00 81.69 91 GLY A CA 1
ATOM 670 C C . GLY A 1 91 ? 9.105 -5.413 3.765 1.00 81.69 91 GLY A C 1
ATOM 671 O O . GLY A 1 91 ? 9.697 -5.165 4.815 1.00 81.69 91 GLY A O 1
ATOM 672 N N . ARG A 1 92 ? 9.575 -6.304 2.891 1.00 85.12 92 ARG A N 1
ATOM 673 C CA . ARG A 1 92 ? 10.909 -6.914 3.012 1.00 85.12 92 ARG A CA 1
ATOM 674 C C . ARG A 1 92 ? 11.874 -6.269 2.023 1.00 85.12 92 ARG A C 1
ATOM 676 O O . ARG A 1 92 ? 11.575 -6.245 0.834 1.00 85.12 92 ARG A O 1
ATOM 683 N N . GLY A 1 93 ? 13.068 -5.898 2.467 1.00 83.25 93 GLY A N 1
ATOM 684 C CA . GLY A 1 93 ? 14.105 -5.304 1.623 1.00 83.25 93 GLY A CA 1
ATOM 685 C C . GLY A 1 93 ? 14.414 -3.869 2.026 1.00 83.25 93 GLY A C 1
ATOM 686 O O . GLY A 1 93 ? 14.353 -3.539 3.207 1.00 83.25 93 GLY A O 1
ATOM 687 N N . TRP A 1 94 ? 14.786 -3.053 1.047 1.00 81.12 94 TRP A N 1
ATOM 688 C CA . TRP A 1 94 ? 15.141 -1.658 1.266 1.00 8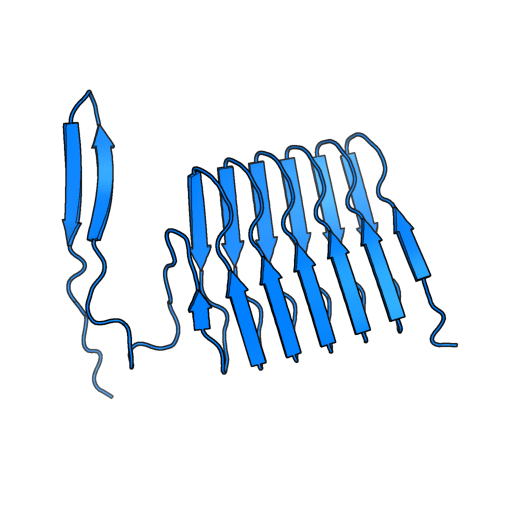1.12 94 TRP A CA 1
ATOM 689 C C . TRP A 1 94 ? 13.889 -0.793 1.192 1.00 81.12 94 TRP A C 1
ATOM 691 O O . TRP A 1 94 ? 13.254 -0.710 0.147 1.00 81.12 94 TRP A O 1
ATOM 701 N N . GLY A 1 95 ? 13.474 -0.149 2.275 1.00 78.56 95 GLY A N 1
ATOM 702 C CA . GLY A 1 95 ? 12.239 0.620 2.179 1.00 78.56 95 GLY A CA 1
ATOM 703 C C . GLY A 1 95 ? 11.735 1.254 3.451 1.00 78.56 95 GLY A C 1
ATOM 704 O O . GLY A 1 95 ? 12.034 0.815 4.555 1.00 78.56 95 GLY A O 1
ATOM 705 N N . VAL A 1 96 ? 10.921 2.289 3.284 1.00 82.94 96 VAL A N 1
ATOM 706 C CA . VAL A 1 96 ? 10.366 3.055 4.400 1.00 82.94 96 VAL A CA 1
ATOM 707 C C . VAL A 1 96 ? 8.899 2.710 4.568 1.00 82.94 96 VAL A C 1
ATOM 709 O O . VAL A 1 96 ? 8.147 2.616 3.598 1.00 82.94 96 VAL A O 1
ATOM 712 N N . THR A 1 97 ? 8.483 2.512 5.814 1.00 82.12 97 THR A N 1
ATOM 713 C CA . THR A 1 97 ? 7.068 2.339 6.146 1.00 82.12 97 THR A CA 1
ATOM 714 C C . THR A 1 97 ? 6.593 3.532 6.951 1.00 82.12 97 THR A C 1
ATOM 716 O O . THR A 1 97 ? 7.137 3.834 8.007 1.00 82.12 97 THR A O 1
ATOM 719 N N . TYR A 1 98 ? 5.568 4.205 6.457 1.00 83.06 98 TYR A N 1
ATOM 720 C CA . TYR A 1 98 ? 4.889 5.276 7.153 1.00 83.06 98 TYR A CA 1
ATOM 721 C C . TYR A 1 98 ? 3.606 4.755 7.771 1.00 83.06 98 TYR A C 1
ATOM 723 O O . TYR A 1 98 ? 2.839 4.044 7.119 1.00 83.06 98 TYR A O 1
ATOM 731 N N . GLY A 1 99 ? 3.360 5.116 9.025 1.00 79.50 99 GLY A N 1
ATOM 732 C CA . GLY A 1 99 ? 2.117 4.767 9.686 1.00 79.50 99 GLY A CA 1
ATOM 733 C C . GLY A 1 99 ? 0.908 5.454 9.062 1.00 79.50 99 GLY A C 1
ATOM 734 O O . GLY A 1 99 ? 0.990 6.520 8.449 1.00 79.50 99 GLY A O 1
ATOM 735 N N . GLY A 1 100 ? -0.238 4.802 9.224 1.00 74.06 100 GLY A N 1
ATOM 736 C CA . GLY A 1 100 ? -1.524 5.319 8.784 1.00 74.06 100 GLY A CA 1
ATOM 737 C C . GLY A 1 100 ? -2.064 6.438 9.674 1.00 74.06 100 GLY A C 1
ATOM 738 O O . GLY A 1 100 ? -1.629 6.632 10.810 1.00 74.06 100 GLY A O 1
ATOM 739 N N . ARG A 1 101 ? -3.067 7.165 9.173 1.00 77.19 101 ARG A N 1
ATOM 740 C CA . ARG A 1 101 ? -3.807 8.157 9.970 1.00 77.19 101 ARG A CA 1
ATOM 741 C C . ARG A 1 101 ? -4.967 7.484 10.700 1.00 77.19 101 ARG A C 1
ATOM 743 O O . ARG A 1 101 ? -5.850 6.931 10.052 1.00 77.19 101 ARG A O 1
ATOM 750 N N . GLY A 1 102 ? -5.047 7.632 12.018 1.00 76.19 102 GLY A N 1
ATOM 751 C CA . GLY A 1 102 ? -6.140 7.089 12.830 1.00 76.19 102 GLY A CA 1
ATOM 752 C C . GLY A 1 102 ? -5.655 6.078 13.863 1.00 76.19 102 GLY A C 1
ATOM 753 O O . GLY A 1 102 ? -4.503 6.117 14.292 1.00 76.19 102 GLY A O 1
ATOM 754 N N . TRP A 1 103 ? -6.555 5.195 14.287 1.00 72.94 103 TRP A N 1
ATOM 755 C CA . TRP A 1 103 ? -6.295 4.206 15.327 1.00 72.94 103 TRP A CA 1
ATOM 756 C C . TRP A 1 103 ? -5.697 2.940 14.724 1.00 72.94 103 TRP A C 1
ATOM 758 O O . TRP A 1 103 ? -6.403 2.015 14.347 1.00 72.94 103 TRP A O 1
ATOM 768 N N . GLY A 1 104 ? -4.376 2.877 14.629 1.00 69.69 104 GLY A N 1
ATOM 769 C CA . GLY A 1 104 ? -3.723 1.709 14.055 1.00 69.69 104 GLY A CA 1
ATOM 770 C C . GLY A 1 104 ? -2.356 1.427 14.638 1.00 69.69 104 GLY A C 1
ATOM 771 O O . GLY A 1 104 ? -1.764 2.263 15.322 1.00 69.69 104 GLY A O 1
ATOM 772 N N . VAL A 1 105 ? -1.866 0.229 14.339 1.00 77.25 105 VAL A N 1
ATOM 773 C CA . VAL A 1 105 ? -0.509 -0.209 14.670 1.00 77.25 105 VAL A CA 1
ATOM 774 C C . VAL A 1 105 ? 0.271 -0.341 13.376 1.00 77.25 105 VAL A C 1
ATOM 776 O O . VAL A 1 105 ? -0.223 -0.888 12.391 1.00 77.25 105 VAL A O 1
ATOM 779 N N . THR A 1 106 ? 1.489 0.185 13.358 1.00 76.75 106 THR A N 1
ATOM 780 C CA . THR A 1 106 ? 2.387 0.023 12.214 1.00 76.75 106 THR A CA 1
ATOM 781 C C . THR A 1 106 ? 3.607 -0.753 12.652 1.00 76.75 106 THR A C 1
ATOM 783 O O . THR A 1 106 ? 4.306 -0.341 13.567 1.00 76.75 106 THR A O 1
ATOM 786 N N . TYR A 1 107 ? 3.864 -1.868 11.995 1.00 78.44 107 TYR A N 1
ATOM 787 C CA . TYR A 1 107 ? 5.038 -2.687 12.184 1.00 78.44 107 TYR A CA 1
ATOM 788 C C . TYR A 1 107 ? 6.071 -2.352 11.118 1.00 78.44 107 TYR A C 1
ATOM 790 O O . TYR A 1 107 ? 5.749 -2.298 9.931 1.00 78.44 107 TYR A O 1
ATOM 798 N N . GLY A 1 108 ? 7.313 -2.124 11.542 1.00 75.38 108 GLY A N 1
ATOM 799 C CA . GLY A 1 108 ? 8.434 -1.928 10.623 1.00 75.38 108 GLY A CA 1
ATOM 800 C C . GLY A 1 108 ? 8.651 -3.133 9.699 1.00 75.38 108 GLY A C 1
ATOM 801 O O . GLY A 1 108 ? 8.276 -4.262 10.021 1.00 75.38 108 GLY A O 1
ATOM 802 N N . GLY A 1 109 ? 9.242 -2.874 8.533 1.00 67.69 109 GLY A N 1
ATOM 803 C CA . GLY A 1 109 ? 9.609 -3.907 7.570 1.00 67.69 109 GLY A CA 1
ATOM 804 C C . GLY A 1 109 ? 10.882 -4.659 7.956 1.00 67.69 109 GLY A C 1
ATOM 805 O O . GLY A 1 109 ? 11.671 -4.204 8.782 1.00 67.69 109 GLY A O 1
ATOM 806 N N . ARG A 1 110 ? 11.104 -5.810 7.315 1.00 65.31 110 ARG A N 1
ATOM 807 C CA . ARG A 1 110 ? 12.332 -6.604 7.467 1.00 65.31 110 ARG A CA 1
ATOM 808 C C . ARG A 1 110 ? 13.369 -6.175 6.430 1.00 65.31 110 ARG A C 1
ATOM 810 O O . ARG A 1 110 ? 13.237 -6.539 5.262 1.00 65.31 110 ARG A O 1
ATOM 817 N N . GLY A 1 111 ? 14.412 -5.461 6.843 1.00 61.03 111 GLY A N 1
ATOM 818 C CA . GLY A 1 111 ? 15.526 -5.064 5.975 1.00 61.03 111 GLY A CA 1
ATOM 819 C C . GLY A 1 111 ? 16.074 -3.676 6.301 1.00 61.03 111 GLY A C 1
ATOM 820 O O . GLY A 1 111 ? 15.858 -3.158 7.396 1.00 61.03 111 GLY A O 1
ATOM 821 N N . TRP A 1 112 ? 16.809 -3.093 5.355 1.00 52.94 112 TRP A N 1
ATOM 822 C CA . TRP A 1 112 ? 17.383 -1.758 5.497 1.00 52.94 112 TRP A CA 1
ATOM 823 C C . TRP A 1 112 ? 16.312 -0.692 5.250 1.00 52.94 112 TRP A C 1
ATOM 825 O O . TRP A 1 112 ? 15.964 -0.364 4.119 1.00 52.94 112 TRP A O 1
ATOM 835 N N . GLY A 1 113 ? 15.755 -0.164 6.333 1.00 54.44 113 GLY A N 1
ATOM 836 C CA . GLY A 1 113 ? 14.781 0.914 6.269 1.00 54.44 113 GLY A CA 1
ATOM 837 C C . GLY A 1 113 ? 13.993 1.084 7.564 1.00 54.44 113 GLY A C 1
ATOM 838 O O . GLY A 1 113 ? 13.891 0.169 8.381 1.00 54.44 113 GLY A O 1
ATOM 839 N N . GLY A 1 114 ? 13.502 2.301 7.791 1.00 57.59 114 GLY A N 1
ATOM 840 C CA . GLY A 1 114 ? 12.845 2.706 9.035 1.00 57.59 114 GLY A CA 1
ATOM 841 C C . GLY A 1 114 ? 11.315 2.696 8.964 1.00 57.59 114 GLY A C 1
ATOM 842 O O . GLY A 1 114 ? 10.717 2.699 7.886 1.00 57.59 114 GLY A O 1
ATOM 843 N N . CYS A 1 115 ? 10.679 2.723 10.139 1.00 56.62 115 CYS A N 1
ATOM 844 C CA . CYS A 1 115 ? 9.279 3.128 10.286 1.00 56.62 115 CYS A CA 1
ATOM 845 C C . CYS A 1 115 ? 9.252 4.602 10.691 1.00 56.62 115 CYS A C 1
ATOM 847 O O . CYS A 1 115 ? 9.882 4.953 11.690 1.00 56.62 115 CYS A O 1
ATOM 849 N N . SER A 1 116 ? 8.535 5.442 9.952 1.00 54.56 116 SER A N 1
ATOM 850 C CA . SER A 1 116 ? 8.477 6.885 10.198 1.00 54.56 116 SER A CA 1
ATOM 851 C C . SER A 1 116 ? 7.021 7.332 10.355 1.00 54.56 116 SER A C 1
ATOM 853 O O . SER A 1 116 ? 6.225 7.138 9.447 1.00 54.56 116 SER A O 1
ATOM 855 N N . LEU A 1 117 ? 6.689 7.978 11.481 1.00 48.56 117 LEU A N 1
ATOM 856 C CA . LEU A 1 117 ? 5.360 8.515 11.852 1.00 48.56 117 LEU A CA 1
ATOM 857 C C . LEU A 1 117 ? 4.260 7.470 12.158 1.00 48.56 117 LEU A C 1
ATOM 859 O O . LEU A 1 117 ? 4.111 6.467 11.470 1.00 48.56 117 LEU A O 1
ATOM 863 N N . GLY A 1 118 ? 3.451 7.750 13.192 1.00 47.94 118 GLY A N 1
ATOM 864 C CA . GLY A 1 118 ? 2.393 6.873 13.731 1.00 47.94 118 GLY A CA 1
ATOM 865 C C . GLY A 1 118 ? 2.824 6.088 14.982 1.00 47.94 118 GLY A C 1
ATOM 866 O O . GLY A 1 118 ? 3.977 6.175 15.402 1.00 47.94 118 GLY A O 1
ATOM 867 N N . LYS A 1 119 ? 1.911 5.310 15.597 1.00 47.12 119 LYS A N 1
ATOM 868 C CA . LYS A 1 119 ? 2.251 4.304 16.632 1.00 47.12 119 LYS A CA 1
ATOM 869 C C . LYS A 1 119 ? 3.040 3.156 15.969 1.00 47.12 119 LYS A C 1
ATOM 871 O O . LYS A 1 119 ? 2.506 2.076 15.717 1.00 47.12 119 LYS A O 1
ATOM 876 N N . CYS A 1 120 ? 4.285 3.445 15.594 1.00 46.53 120 CYS A N 1
ATOM 877 C CA . CYS A 1 120 ? 5.228 2.520 14.977 1.00 46.53 120 CYS A CA 1
ATOM 878 C C . CYS A 1 120 ? 5.821 1.591 16.046 1.00 46.53 120 CYS A C 1
ATOM 880 O O . CYS A 1 120 ? 6.367 2.054 17.045 1.00 46.53 120 CYS A O 1
ATOM 882 N N . VAL A 1 121 ? 5.769 0.286 15.800 1.00 51.06 121 VAL A N 1
ATOM 883 C CA . VAL A 1 121 ? 6.472 -0.760 16.542 1.00 51.06 121 VAL A CA 1
ATOM 884 C C . VAL A 1 121 ? 7.499 -1.368 15.587 1.00 51.06 121 VAL A C 1
ATOM 886 O O . VAL A 1 121 ? 7.156 -2.060 14.630 1.00 51.06 121 VAL A O 1
ATOM 889 N N . ASN A 1 122 ? 8.779 -1.076 15.797 1.00 44.78 122 ASN A N 1
ATOM 890 C CA . ASN A 1 122 ? 9.857 -1.655 14.999 1.00 44.78 122 ASN A CA 1
ATOM 891 C C . ASN A 1 122 ? 10.324 -2.959 15.666 1.00 44.78 122 ASN A C 1
ATOM 893 O O . ASN A 1 122 ? 10.854 -2.905 16.770 1.00 44.78 122 ASN A O 1
ATOM 897 N N . LEU A 1 123 ? 10.093 -4.118 15.034 1.00 41.47 123 LEU A N 1
ATOM 898 C CA . LEU A 1 123 ? 10.450 -5.427 15.610 1.00 41.47 123 LEU A CA 1
ATOM 899 C C . LEU A 1 123 ? 11.805 -5.979 15.156 1.00 41.47 123 LEU A C 1
ATOM 901 O O . LEU A 1 123 ? 12.202 -7.022 15.662 1.00 41.47 123 LEU A O 1
ATOM 905 N N . THR A 1 124 ? 12.515 -5.346 14.216 1.00 37.47 124 THR A N 1
ATOM 906 C CA . THR A 1 124 ? 13.666 -6.019 13.579 1.00 37.47 124 THR A CA 1
ATOM 907 C C . THR A 1 124 ? 14.972 -5.242 13.540 1.00 37.47 124 THR A C 1
ATOM 909 O O . THR A 1 124 ? 15.932 -5.772 13.005 1.00 37.47 124 THR A O 1
ATOM 912 N N . ASN A 1 125 ? 15.059 -4.057 14.154 1.00 36.03 125 ASN A N 1
ATOM 913 C CA . ASN A 1 125 ? 16.342 -3.386 14.402 1.00 36.03 125 ASN A CA 1
ATOM 914 C C . ASN A 1 125 ? 16.336 -2.678 15.769 1.00 36.03 125 ASN A C 1
ATOM 916 O O . ASN A 1 125 ? 15.970 -1.508 15.884 1.00 36.03 125 ASN A O 1
ATOM 920 N N . PHE A 1 126 ? 16.782 -3.386 16.812 1.00 39.16 126 PHE A N 1
ATOM 921 C CA . PHE A 1 126 ? 16.964 -2.858 18.175 1.00 39.16 126 PHE A CA 1
ATOM 922 C C . PHE A 1 126 ? 18.142 -1.869 18.318 1.00 39.16 126 PHE A C 1
ATOM 924 O O . PHE A 1 126 ? 18.436 -1.427 19.422 1.00 39.16 126 PHE A O 1
ATOM 931 N N . HIS A 1 127 ? 18.797 -1.458 17.227 1.00 36.03 127 HIS A N 1
ATOM 932 C CA . HIS A 1 127 ? 19.958 -0.559 17.287 1.00 36.03 127 HIS A CA 1
ATOM 933 C C . HIS A 1 127 ? 19.617 0.939 17.402 1.00 36.03 127 HIS A C 1
ATOM 935 O O . HIS A 1 127 ? 20.523 1.750 17.579 1.00 36.03 127 HIS A O 1
ATOM 941 N N . SER A 1 128 ? 18.347 1.365 17.311 1.00 35.56 128 SER A N 1
ATOM 942 C CA . SER A 1 128 ? 18.028 2.813 17.356 1.00 35.56 128 SER A CA 1
ATOM 943 C C . SER A 1 128 ? 16.723 3.215 18.050 1.00 35.56 128 SER A C 1
ATOM 945 O O . SER A 1 128 ? 16.370 4.391 18.028 1.00 35.56 128 SER A O 1
ATOM 947 N N . CYS A 1 129 ? 16.000 2.303 18.706 1.00 35.84 129 CYS A N 1
ATOM 948 C CA . CYS A 1 129 ? 14.774 2.657 19.435 1.00 35.84 129 CYS A CA 1
ATOM 949 C C . CYS A 1 129 ? 15.004 2.554 20.951 1.00 35.84 129 CYS A C 1
ATOM 951 O O . CYS A 1 129 ? 14.970 1.464 21.512 1.00 35.84 129 CYS A O 1
ATOM 953 N N . LYS A 1 130 ? 15.261 3.690 21.619 1.00 34.22 130 LYS A N 1
ATOM 954 C CA . LYS A 1 130 ? 15.668 3.721 23.040 1.00 34.22 130 LYS A CA 1
ATOM 955 C C . LYS A 1 130 ? 14.550 3.511 24.075 1.00 34.22 130 LYS A C 1
ATOM 957 O O . LYS A 1 130 ? 14.880 3.365 25.242 1.00 34.22 130 LYS A O 1
ATOM 962 N N . ALA A 1 131 ? 13.272 3.481 23.699 1.00 40.16 131 ALA A N 1
ATOM 963 C CA . ALA A 1 131 ? 12.137 3.017 24.518 1.00 40.16 131 ALA A CA 1
ATOM 964 C C . ALA A 1 131 ? 10.827 3.370 23.803 1.00 40.16 131 ALA A C 1
ATOM 966 O O . ALA A 1 131 ? 10.763 4.392 23.119 1.00 40.16 131 ALA A O 1
ATOM 967 N N . PHE A 1 132 ? 9.757 2.605 24.031 1.00 44.69 132 PHE A N 1
ATOM 968 C CA . PHE A 1 132 ? 8.404 3.042 23.686 1.00 44.69 132 PHE A CA 1
ATOM 969 C C . PHE A 1 132 ? 7.470 2.980 24.903 1.00 44.69 132 PHE A C 1
ATOM 971 O O . PHE A 1 132 ? 7.613 2.152 25.804 1.00 44.69 132 PHE A O 1
ATOM 978 N N . LYS A 1 133 ? 6.502 3.901 24.936 1.00 38.91 133 LYS A N 1
ATOM 979 C CA . LYS A 1 133 ? 5.398 3.908 25.901 1.00 38.91 133 LYS A CA 1
ATOM 980 C C . LYS A 1 133 ? 4.120 3.563 25.145 1.00 38.91 133 LYS A C 1
ATOM 982 O O . LYS A 1 133 ? 3.737 4.283 24.226 1.00 38.91 133 LYS A O 1
ATOM 987 N N . MET A 1 134 ? 3.483 2.456 25.508 1.00 41.94 134 MET A N 1
ATOM 988 C CA . MET A 1 134 ? 2.147 2.112 25.020 1.00 41.94 134 MET A CA 1
ATOM 989 C C . MET A 1 134 ? 1.116 2.719 25.963 1.00 41.94 134 MET A C 1
ATOM 991 O O . MET A 1 134 ? 1.302 2.658 27.172 1.00 41.94 134 MET A O 1
ATOM 995 N N . TYR A 1 135 ? 0.039 3.289 25.427 1.00 42.06 135 TYR A N 1
ATOM 996 C CA . TYR A 1 135 ? -1.062 3.812 26.235 1.00 42.06 135 TYR A CA 1
ATOM 997 C C . TYR A 1 135 ? -2.369 3.131 25.837 1.00 42.06 135 TYR A C 1
ATOM 999 O O . TYR A 1 135 ? -2.694 3.069 24.646 1.00 42.06 135 TYR A O 1
ATOM 1007 N N . PHE A 1 136 ? -3.109 2.662 26.836 1.00 39.59 136 PHE A N 1
ATOM 1008 C CA . PHE A 1 136 ? -4.441 2.078 26.721 1.00 39.59 136 PHE A CA 1
ATOM 1009 C C . PHE A 1 136 ? -5.429 2.931 27.510 1.00 39.59 136 PHE A C 1
ATOM 1011 O O . PHE A 1 136 ? -5.060 3.552 28.502 1.00 39.59 136 PHE A O 1
ATOM 1018 N N . TRP A 1 137 ? -6.679 2.985 27.064 1.00 32.00 137 TRP A N 1
ATOM 1019 C CA . TRP A 1 137 ? -7.726 3.746 27.737 1.00 32.00 137 TRP A CA 1
ATOM 1020 C C . TRP A 1 137 ? -8.787 2.773 28.239 1.00 32.00 137 TRP A C 1
ATOM 1022 O O . TRP A 1 137 ? -9.331 2.009 27.445 1.00 32.00 137 TRP A O 1
ATOM 1032 N N . VAL A 1 138 ? -9.038 2.766 29.549 1.00 38.72 138 VAL A N 1
ATOM 1033 C CA . VAL A 1 138 ? -10.033 1.899 30.196 1.00 38.72 138 VAL A CA 1
ATOM 1034 C C . VAL A 1 138 ? -10.865 2.764 31.136 1.00 38.72 138 VAL A C 1
ATOM 1036 O O . VAL A 1 138 ? -10.316 3.439 32.005 1.00 38.72 138 VAL A O 1
ATOM 1039 N N . SER A 1 139 ? -12.185 2.782 30.932 1.00 47.97 139 SER A N 1
ATOM 1040 C CA . SER A 1 139 ? -13.167 3.461 31.795 1.00 47.97 139 SER A CA 1
ATOM 1041 C C . SER A 1 139 ? -12.774 4.885 32.218 1.00 47.97 139 SER A C 1
ATOM 1043 O O . SER A 1 139 ? -12.699 5.192 33.406 1.00 47.97 139 SER A O 1
ATOM 1045 N N . GLY A 1 140 ? -12.473 5.763 31.255 1.00 47.28 140 GLY A N 1
ATOM 1046 C CA . GLY A 1 140 ? -12.143 7.163 3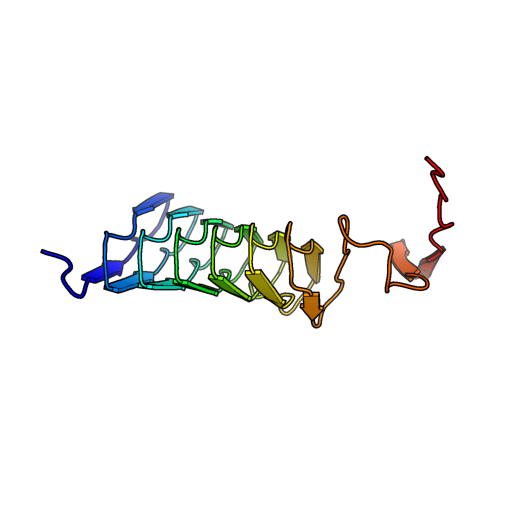1.555 1.00 47.28 140 GLY A CA 1
ATOM 1047 C C . GLY A 1 140 ? -10.674 7.432 31.895 1.00 47.28 140 GLY A C 1
ATOM 1048 O O . GLY A 1 140 ? -10.268 8.590 31.954 1.00 47.28 140 GLY A O 1
ATOM 1049 N N . LYS A 1 141 ? -9.859 6.393 32.114 1.00 30.80 141 LYS A N 1
ATOM 1050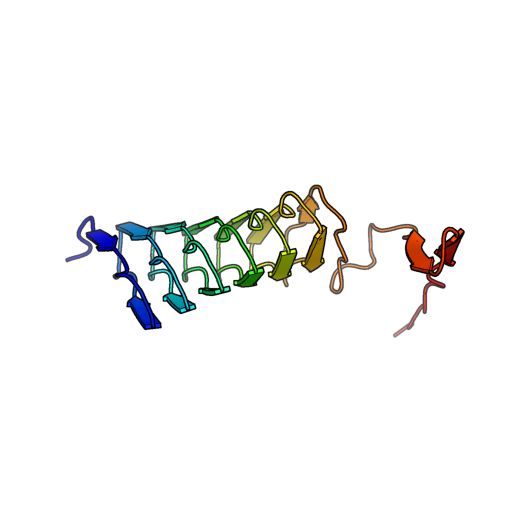 C CA . LYS A 1 141 ? -8.477 6.520 32.596 1.00 30.80 141 LYS A CA 1
ATOM 1051 C C . LYS A 1 141 ? -7.464 6.031 31.561 1.00 30.80 141 LYS A C 1
ATOM 1053 O O . LYS A 1 141 ? -7.682 5.039 30.866 1.00 30.80 141 LYS A O 1
ATOM 1058 N N . MET A 1 142 ? -6.340 6.746 31.464 1.00 40.44 142 MET A N 1
ATOM 1059 C CA . MET A 1 142 ? -5.229 6.428 30.565 1.00 40.44 142 MET A CA 1
ATOM 1060 C C . MET A 1 142 ? -4.150 5.630 31.307 1.00 40.44 142 MET A C 1
ATOM 1062 O O . MET A 1 142 ? -3.591 6.096 32.295 1.00 40.44 142 MET A O 1
ATOM 1066 N N . TYR A 1 143 ? -3.829 4.444 30.798 1.00 40.56 143 TYR A N 1
ATOM 1067 C CA . TYR A 1 143 ? -2.880 3.493 31.370 1.00 40.56 143 TYR A CA 1
ATOM 1068 C C . TYR A 1 143 ? -1.656 3.377 30.468 1.00 40.56 143 TYR A C 1
ATOM 1070 O O . TYR A 1 143 ? -1.781 3.037 29.295 1.00 40.56 143 TYR A O 1
ATOM 1078 N N . GLY A 1 144 ? -0.471 3.668 31.007 1.00 41.38 144 GLY A N 1
ATOM 1079 C CA . GLY A 1 144 ? 0.798 3.566 30.288 1.00 41.38 144 GLY A CA 1
ATOM 1080 C C . GLY A 1 144 ? 1.545 2.274 30.615 1.00 41.38 144 GLY A C 1
ATOM 1081 O O . GLY A 1 144 ? 1.859 2.034 31.776 1.00 41.38 144 GLY A O 1
ATOM 1082 N N . VAL A 1 145 ? 1.906 1.483 29.604 1.00 45.72 145 VAL A N 1
ATOM 1083 C CA . VAL A 1 145 ? 2.835 0.351 29.729 1.00 45.72 145 VAL A CA 1
ATOM 1084 C C . VAL A 1 145 ? 4.196 0.786 29.184 1.00 45.72 145 VAL A C 1
ATOM 1086 O O . VAL A 1 145 ? 4.327 1.150 28.011 1.00 45.72 145 VAL A O 1
ATOM 1089 N N . LYS A 1 146 ? 5.219 0.784 30.048 1.00 41.81 146 LYS A N 1
ATOM 1090 C CA . LYS A 1 146 ? 6.619 0.981 29.642 1.00 41.81 146 LYS A CA 1
ATOM 1091 C C . LYS A 1 146 ? 7.179 -0.362 29.179 1.00 41.81 146 LYS A C 1
ATOM 1093 O O . LYS A 1 146 ? 7.147 -1.325 29.941 1.00 41.81 146 LYS A O 1
ATOM 1098 N N . SER A 1 147 ? 7.721 -0.430 27.966 1.00 48.06 147 SER A N 1
ATOM 1099 C CA . SER A 1 147 ? 8.486 -1.606 27.544 1.00 48.06 147 SER A CA 1
ATOM 1100 C C . SER A 1 147 ? 9.794 -1.690 28.339 1.00 48.06 147 SER A C 1
ATOM 1102 O O . SER A 1 147 ? 10.564 -0.728 28.327 1.00 48.06 147 SER A O 1
ATOM 1104 N N . LYS A 1 148 ? 10.071 -2.824 28.992 1.00 38.00 148 LYS A N 1
ATOM 1105 C CA . LYS A 1 148 ? 11.435 -3.183 29.411 1.00 38.00 148 LYS A CA 1
ATOM 1106 C C . LYS A 1 148 ? 12.142 -3.826 28.218 1.00 38.00 148 LYS A C 1
ATOM 1108 O O . LYS A 1 148 ? 11.598 -4.733 27.596 1.00 38.00 148 LYS A O 1
ATOM 1113 N N . THR A 1 149 ? 13.326 -3.331 27.883 1.00 42.53 149 THR A N 1
ATOM 1114 C CA . THR A 1 149 ? 14.207 -3.919 26.873 1.00 42.53 149 THR A CA 1
ATOM 1115 C C . THR A 1 149 ? 14.667 -5.289 27.371 1.00 42.53 149 THR A C 1
ATOM 1117 O O . THR A 1 149 ? 15.301 -5.367 28.420 1.00 42.53 149 THR A O 1
ATOM 1120 N N . PHE A 1 150 ? 14.356 -6.366 26.648 1.00 34.62 150 PHE A N 1
ATOM 1121 C CA . PHE A 1 150 ? 15.079 -7.627 26.811 1.00 34.62 150 PHE A CA 1
ATOM 1122 C C . PHE A 1 150 ? 16.336 -7.539 25.948 1.00 34.62 150 PHE A C 1
ATOM 1124 O O . PHE A 1 150 ? 16.253 -7.521 24.722 1.00 34.62 150 PHE A O 1
ATOM 1131 N N . SER A 1 151 ? 17.492 -7.422 26.599 1.00 32.75 151 SER A N 1
ATOM 1132 C CA . SER A 1 151 ? 18.782 -7.669 25.962 1.00 32.75 151 SER A CA 1
ATOM 1133 C C . SER A 1 151 ? 18.924 -9.182 25.822 1.00 32.75 151 SER A C 1
ATOM 1135 O O . SER A 1 151 ? 19.215 -9.857 26.807 1.00 32.75 151 SER A O 1
ATOM 1137 N N . SER A 1 152 ? 18.661 -9.739 24.641 1.00 32.31 152 SER A N 1
ATOM 1138 C CA . SER A 1 152 ? 19.183 -11.066 24.317 1.00 32.31 152 SER A CA 1
ATOM 1139 C C . SER A 1 152 ? 20.585 -10.861 23.759 1.00 32.31 152 SER A C 1
ATOM 1141 O O . SER A 1 152 ? 20.743 -10.504 22.592 1.00 32.31 152 SER A O 1
ATOM 1143 N N . GLY A 1 153 ? 21.589 -11.010 24.621 1.00 36.84 153 GLY A N 1
ATOM 1144 C CA . GLY A 1 153 ? 22.953 -11.227 24.164 1.00 36.84 153 GLY A CA 1
ATOM 1145 C C . GLY A 1 153 ? 23.044 -12.601 23.510 1.00 36.84 153 GLY A C 1
ATOM 1146 O O . GLY A 1 153 ? 22.568 -13.570 24.097 1.00 36.84 153 GLY A O 1
ATOM 1147 N N . MET A 1 154 ? 23.604 -12.637 22.304 1.00 30.62 154 MET A N 1
ATOM 1148 C CA . MET A 1 154 ? 24.359 -13.735 21.693 1.00 30.62 154 MET A CA 1
ATOM 1149 C C . MET A 1 154 ? 25.008 -13.195 20.422 1.00 30.62 154 MET A C 1
ATOM 1151 O O . MET A 1 154 ? 24.269 -12.621 19.591 1.00 30.62 154 MET A O 1
#

Secondary structure (DSSP, 8-state):
----EEEE--BSSEEEE--EEEEEEE--EEEEEEE--EEEEEEE--EEEEEEE--EEEEEEE--EEEEEEE--EEEEEEE--EEEEEEE--EEEEEEEPPBSSEEEEPPBSS--EESSSEE--S-TTS----EEEEEETTEEEEEEPPP-----

Sequence (154 aa):
RPGLGVTYGGRGWGVTYGGRGWGVTYGGRGWGVTYGGRGWGVTYGGRGWGVTYGGRGWGVTYGGRGWGVTYGGRGWGVTYGGRGWGVTYGGRGWGVTYGGRGWGVTYGGRGWGGCSLGKCVNLTNFHSCKAFKMYFWVSGKMYGVKSKTFSSGM